Protein AF-A0A7S2NJ61-F1 (afdb_monomer)

Secondary structure (DSSP, 8-state):
-----GGGG-TTTTTSHHHHHHHHHHT---------SS-------PPPPPPEEEEE--SSTTHHHHHHHHHHTT-GGGGSSEEEEEESS--EEE-TTS-EEEPEEPSS--PPPEETTTTEE--S--

Organism: NCBI:txid327968

Nearest PDB structures (foldseek):
  4enr-assembly1_B  TM=3.946E-01  e=2.920E-01  Escherichia coli K-12
  5bv2-assembly1_Q  TM=3.966E-01  e=3.795E-01  Escherichia coli
  3p9q-assembly1_B  TM=3.941E-01  e=3.795E-01  Escherichia coli K-12
  4enq-assembly1_B  TM=3.365E-01  e=4.327E-01  Escherichia coli K-12
  3mgk-assembly1_A  TM=2.898E-01  e=2.246E-01  Clostridium acetobutylicum

Solvent-accessible surface area (backbone atoms only — not comparable to full-atom values): 8153 Å² total; per-residue (Å²): 136,87,78,83,66,72,77,60,75,36,80,89,45,57,81,38,70,67,41,52,51,49,54,35,57,70,63,47,82,83,79,82,80,84,79,91,79,83,98,72,91,78,81,79,81,72,79,76,63,82,47,76,30,69,48,80,42,55,80,58,86,62,47,51,62,51,52,26,49,29,54,61,66,50,34,76,49,55,64,38,82,40,63,50,43,31,17,60,47,78,48,80,34,62,38,95,87,72,50,70,53,61,26,44,66,43,100,52,82,86,79,62,58,68,41,74,100,81,60,39,73,61,82,64,89,130

Structure (mmCIF, N/CA/C/O backbone):
data_AF-A0A7S2NJ61-F1
#
_entry.id   AF-A0A7S2NJ61-F1
#
loop_
_atom_site.group_PDB
_atom_site.id
_atom_site.type_symbol
_atom_site.label_atom_id
_atom_site.label_alt_id
_atom_site.label_comp_id
_atom_site.label_asym_id
_atom_site.label_entity_id
_atom_site.label_seq_id
_atom_site.pdbx_PDB_ins_code
_atom_site.Cartn_x
_atom_site.Cartn_y
_atom_site.Cartn_z
_atom_site.occupancy
_atom_site.B_iso_or_equiv
_atom_site.auth_seq_id
_atom_site.auth_comp_id
_atom_site.auth_asym_id
_atom_site.auth_atom_id
_a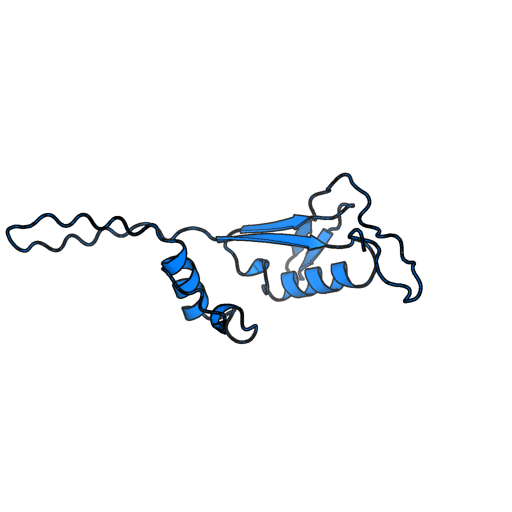tom_site.pdbx_PDB_model_num
ATOM 1 N N . SER A 1 1 ? -16.802 25.487 9.793 1.00 41.94 1 SER A N 1
ATOM 2 C CA . SER A 1 1 ? -15.665 25.223 8.891 1.00 41.94 1 SER A CA 1
ATOM 3 C C . SER A 1 1 ? -14.645 24.420 9.676 1.00 41.94 1 SER A C 1
ATOM 5 O O . SER A 1 1 ? -14.020 24.978 10.572 1.00 41.94 1 SER A O 1
ATOM 7 N N . ASN A 1 2 ? -14.574 23.105 9.450 1.00 45.41 2 ASN A N 1
ATOM 8 C CA . ASN A 1 2 ? -13.605 22.240 10.125 1.00 45.41 2 ASN A CA 1
ATOM 9 C C . ASN A 1 2 ? -12.269 22.386 9.397 1.00 45.41 2 ASN A C 1
ATOM 11 O O . ASN A 1 2 ? -12.170 22.081 8.211 1.00 45.41 2 ASN A O 1
ATOM 15 N N . LYS A 1 3 ? -11.269 22.942 10.084 1.00 51.72 3 LYS A N 1
ATOM 16 C CA . LYS A 1 3 ? -9.922 23.109 9.535 1.00 51.72 3 LYS A CA 1
ATOM 17 C C . LYS A 1 3 ? -9.242 21.743 9.541 1.00 51.72 3 LYS A C 1
ATOM 19 O O . LYS A 1 3 ? -9.036 21.194 10.617 1.00 51.72 3 LYS A O 1
ATOM 24 N N . GLN A 1 4 ? -8.897 21.218 8.368 1.00 51.94 4 GLN A N 1
ATOM 25 C CA . GLN A 1 4 ? -8.072 20.013 8.273 1.00 51.94 4 GLN A CA 1
ATOM 26 C C . GLN A 1 4 ? -6.726 20.260 8.964 1.00 51.94 4 GLN A C 1
ATOM 28 O O . GLN A 1 4 ? -6.011 21.214 8.639 1.00 51.94 4 GLN A O 1
ATOM 33 N N . LEU A 1 5 ? -6.397 19.421 9.945 1.00 55.88 5 LEU A N 1
ATOM 34 C CA . LEU A 1 5 ? -5.143 19.489 10.687 1.00 55.88 5 LEU A CA 1
ATOM 35 C C . LEU A 1 5 ? -4.102 18.603 9.996 1.00 55.88 5 LEU A C 1
ATOM 37 O O . LEU A 1 5 ? -4.014 17.398 10.216 1.00 55.88 5 LEU A O 1
ATOM 41 N N . TRP A 1 6 ? -3.282 19.233 9.158 1.00 53.31 6 TRP A N 1
ATOM 42 C CA . TRP A 1 6 ? -2.237 18.587 8.356 1.00 53.31 6 TRP A CA 1
ATOM 43 C C . TRP A 1 6 ? -1.196 17.800 9.172 1.00 53.31 6 TRP A C 1
ATOM 45 O O . TRP A 1 6 ? -0.520 16.931 8.627 1.00 53.31 6 TRP A O 1
ATOM 55 N N . SER A 1 7 ? -1.095 18.040 10.484 1.00 56.06 7 SER A N 1
ATOM 56 C CA . SER A 1 7 ? -0.200 17.312 11.392 1.00 56.06 7 SER A CA 1
ATOM 57 C C . SER A 1 7 ? -0.530 15.821 11.540 1.00 56.06 7 SER A C 1
ATOM 59 O O . SER A 1 7 ? 0.342 15.055 11.945 1.00 56.06 7 SER A O 1
ATOM 61 N N . PHE A 1 8 ? -1.747 15.382 11.197 1.00 53.38 8 PHE A N 1
ATOM 62 C CA . PHE A 1 8 ? -2.140 13.968 11.285 1.00 53.38 8 PHE A CA 1
ATOM 63 C C . PHE A 1 8 ? -1.593 13.089 10.153 1.00 53.38 8 PHE A C 1
ATOM 65 O O . PHE A 1 8 ? -1.559 11.870 10.295 1.00 53.38 8 PHE A O 1
ATOM 72 N N . TRP A 1 9 ? -1.094 13.689 9.069 1.00 52.12 9 TRP A N 1
ATOM 73 C CA . TRP A 1 9 ? -0.467 12.967 7.955 1.00 52.12 9 TRP A CA 1
ATOM 74 C C . TRP A 1 9 ? 1.046 12.766 8.134 1.00 52.12 9 TRP A C 1
ATOM 76 O O . TRP A 1 9 ? 1.724 12.286 7.228 1.00 52.12 9 TRP A O 1
ATOM 86 N N . ASN A 1 10 ? 1.596 13.108 9.303 1.00 61.22 10 ASN A N 1
ATOM 87 C CA . ASN A 1 10 ? 3.003 12.879 9.613 1.00 61.22 10 ASN A CA 1
ATOM 88 C C . ASN A 1 10 ? 3.281 11.373 9.829 1.00 61.22 10 ASN A C 1
ATOM 90 O O . ASN A 1 10 ? 2.668 10.708 10.669 1.00 61.22 10 ASN A O 1
ATOM 94 N N . THR A 1 11 ? 4.256 10.839 9.086 1.00 55.16 11 THR A N 1
ATOM 95 C CA . THR A 1 11 ? 4.667 9.423 9.085 1.00 55.16 11 THR A CA 1
ATOM 96 C C . THR A 1 11 ? 5.156 8.888 10.427 1.00 55.16 11 THR A C 1
ATOM 98 O O . THR A 1 11 ? 5.074 7.682 10.661 1.00 55.16 11 THR A O 1
ATOM 101 N N . GLU A 1 12 ? 5.624 9.750 11.325 1.00 61.91 12 GLU A N 1
ATOM 102 C CA . GLU A 1 12 ? 6.041 9.378 12.682 1.00 61.91 12 GLU A CA 1
ATOM 103 C C . GLU A 1 12 ? 4.841 9.106 13.600 1.00 61.91 12 GLU A C 1
ATOM 105 O O . GLU A 1 12 ? 4.927 8.325 14.550 1.00 61.91 12 GLU A O 1
ATOM 110 N N . VAL A 1 13 ? 3.693 9.712 13.293 1.00 60.25 13 VAL A N 1
ATOM 111 C CA . VAL A 1 13 ? 2.503 9.722 14.152 1.00 60.25 13 VAL A CA 1
ATOM 112 C C . VAL A 1 13 ? 1.382 8.853 13.586 1.00 60.25 13 VAL A C 1
ATOM 114 O O . VAL A 1 13 ? 0.543 8.381 14.350 1.00 60.25 13 VAL A O 1
ATOM 117 N N . LEU A 1 14 ? 1.387 8.548 12.283 1.00 55.88 14 LEU A N 1
ATOM 118 C CA . LEU A 1 14 ? 0.377 7.720 11.598 1.00 55.88 14 LEU A CA 1
ATOM 119 C C . LEU A 1 14 ? 0.172 6.321 12.215 1.00 55.88 14 LEU A C 1
ATOM 121 O O . LEU A 1 14 ? -0.890 5.721 12.067 1.00 55.88 14 LEU A O 1
ATOM 125 N N . GLY A 1 15 ? 1.163 5.797 12.940 1.00 60.25 15 GLY A N 1
ATOM 126 C CA . GLY A 1 15 ? 1.051 4.523 13.658 1.00 60.25 15 GLY A CA 1
ATOM 127 C C . GLY A 1 15 ? 0.461 4.614 15.069 1.00 60.25 15 GLY A C 1
ATOM 128 O O . GLY A 1 15 ? 0.164 3.574 15.654 1.00 60.25 15 GLY A O 1
ATOM 129 N N . GLN A 1 16 ? 0.320 5.814 15.636 1.00 70.25 16 GLN A N 1
ATOM 130 C CA . GLN A 1 16 ? -0.117 5.997 17.019 1.00 70.25 16 GLN A CA 1
ATOM 131 C C . GLN A 1 16 ? -1.640 5.885 17.151 1.00 70.25 16 GLN A C 1
ATOM 133 O O . GLN A 1 16 ? -2.402 6.272 16.261 1.00 70.25 16 GLN A O 1
ATOM 138 N N . SER A 1 17 ? -2.092 5.391 18.305 1.00 67.44 17 SER A N 1
ATOM 139 C CA . SER A 1 17 ? -3.517 5.302 18.651 1.00 67.44 17 SER A CA 1
ATOM 140 C C . SER A 1 17 ? -4.217 6.662 18.584 1.00 67.44 17 SER A C 1
ATOM 142 O O . SER A 1 17 ? -5.358 6.728 18.135 1.00 67.44 17 SER A O 1
ATOM 144 N N . ALA A 1 18 ? -3.519 7.743 18.944 1.00 66.06 18 ALA A N 1
ATOM 145 C CA . ALA A 1 18 ? -4.032 9.110 18.881 1.00 66.06 18 ALA A CA 1
ATOM 146 C C . ALA A 1 18 ? -4.411 9.544 17.453 1.00 66.06 18 ALA A C 1
ATOM 148 O O . ALA A 1 18 ? -5.471 10.126 17.247 1.00 66.06 18 ALA A O 1
ATOM 149 N N . THR A 1 19 ? -3.598 9.204 16.449 1.00 65.94 19 THR A N 1
ATOM 150 C CA . THR A 1 19 ? -3.877 9.550 15.044 1.00 65.94 19 THR A CA 1
ATOM 151 C C . THR A 1 19 ? -5.077 8.781 14.511 1.00 65.94 19 THR A C 1
ATOM 153 O O . THR A 1 19 ? -5.936 9.350 13.843 1.00 65.94 19 THR A O 1
ATOM 156 N N . ARG A 1 20 ? -5.202 7.499 14.879 1.00 67.00 20 ARG A N 1
ATOM 157 C CA . ARG A 1 20 ? -6.398 6.703 14.565 1.00 67.00 20 ARG A CA 1
ATOM 158 C C . ARG A 1 20 ? -7.653 7.299 15.198 1.00 67.00 20 ARG A C 1
ATOM 160 O O . ARG A 1 20 ? -8.661 7.429 14.515 1.00 67.00 20 ARG A O 1
ATOM 167 N N . GLN A 1 21 ? -7.581 7.695 16.469 1.00 68.19 21 GLN A N 1
ATOM 168 C CA . GLN A 1 21 ? -8.700 8.330 17.169 1.00 68.19 21 GLN A CA 1
ATOM 169 C C . GLN A 1 21 ? -9.096 9.666 16.533 1.00 68.19 21 GLN A C 1
ATOM 171 O O . GLN A 1 21 ? -10.284 9.930 16.384 1.00 68.19 21 GLN A O 1
ATOM 176 N N . ALA A 1 22 ? -8.130 10.485 16.111 1.00 67.44 22 ALA A N 1
ATOM 177 C CA . ALA A 1 22 ? -8.404 11.753 15.441 1.00 67.44 22 ALA A CA 1
ATOM 178 C C . ALA A 1 22 ? -9.097 11.558 14.083 1.00 67.44 22 ALA A C 1
ATOM 180 O O . ALA A 1 22 ? -10.133 12.171 13.842 1.00 67.44 22 ALA A O 1
ATOM 181 N N . MET A 1 23 ? -8.597 10.646 13.238 1.00 66.94 23 MET A N 1
ATOM 182 C CA . MET A 1 23 ? -9.254 10.302 11.968 1.00 66.94 23 MET A CA 1
ATOM 183 C C . MET A 1 23 ? -10.673 9.760 12.190 1.00 66.94 23 MET A C 1
ATOM 185 O O . MET A 1 23 ? -11.598 10.115 11.464 1.00 66.94 23 MET A O 1
ATOM 189 N N . GLN A 1 24 ? -10.868 8.931 13.221 1.00 68.38 24 GLN A N 1
ATOM 190 C CA . GLN A 1 24 ? -12.192 8.431 13.597 1.00 68.38 24 GLN A CA 1
ATOM 191 C C . GLN A 1 24 ? -13.128 9.546 14.064 1.00 68.38 24 GLN A C 1
ATOM 193 O O . GLN A 1 24 ? -14.322 9.471 13.792 1.00 68.38 24 GLN A O 1
ATOM 198 N N . LEU A 1 25 ? -12.615 10.554 14.772 1.00 66.94 25 LEU A N 1
ATOM 199 C CA . LEU A 1 25 ? -13.405 11.688 15.243 1.00 66.94 25 LEU A CA 1
ATOM 200 C C . LEU A 1 25 ? -13.821 12.606 14.086 1.00 66.94 25 LEU A C 1
ATOM 202 O O . LEU A 1 25 ? -14.952 13.076 14.069 1.00 66.94 25 LEU A O 1
ATOM 206 N N . GLU A 1 26 ? -12.950 12.817 13.095 1.00 66.75 26 GLU A N 1
ATOM 207 C CA . GLU A 1 26 ? -13.297 13.575 11.883 1.00 66.75 26 GLU A CA 1
ATOM 208 C C . GLU A 1 26 ? -14.318 12.842 11.004 1.00 66.75 26 GLU A C 1
ATOM 210 O O . GLU A 1 26 ? -15.196 13.472 10.418 1.00 66.75 26 GLU A O 1
ATOM 215 N N . ALA A 1 27 ? -14.230 11.512 10.932 1.00 63.09 27 ALA A N 1
ATOM 216 C CA . ALA A 1 27 ? -15.157 10.682 10.169 1.00 63.09 27 ALA A CA 1
ATOM 217 C C . ALA A 1 27 ? -16.524 10.486 10.858 1.00 63.09 27 ALA A C 1
ATOM 219 O O . ALA A 1 27 ? -17.452 9.959 10.242 1.00 63.09 27 ALA A O 1
ATOM 220 N N . GLN A 1 28 ? -16.677 10.880 12.128 1.00 63.91 28 GLN A N 1
ATOM 221 C CA . GLN A 1 28 ? -17.958 10.801 12.828 1.00 63.91 28 GLN A CA 1
ATOM 222 C C . GLN A 1 28 ? -18.887 11.942 12.403 1.00 63.91 28 GLN A C 1
ATOM 224 O O . GLN A 1 28 ? -18.635 13.117 12.665 1.00 63.91 28 GLN A O 1
ATOM 229 N N . THR A 1 29 ? -20.036 11.591 11.824 1.00 54.94 29 THR A N 1
ATOM 230 C CA . THR A 1 29 ? -21.165 12.516 11.686 1.00 54.94 29 THR 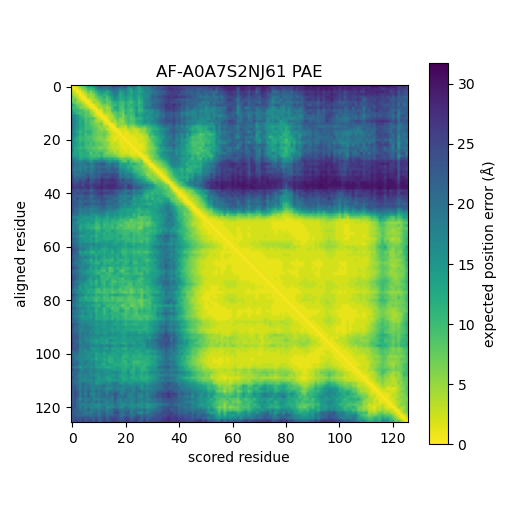A CA 1
ATOM 231 C C . THR A 1 29 ? -21.740 12.782 13.076 1.00 54.94 29 THR A C 1
ATOM 233 O O . THR A 1 29 ? -22.459 11.951 13.636 1.00 54.94 29 THR A O 1
ATOM 236 N N . ILE A 1 30 ? -21.406 13.928 13.670 1.00 57.12 30 ILE A N 1
ATOM 237 C CA . ILE A 1 30 ? -21.937 14.322 14.978 1.00 57.12 30 ILE A CA 1
ATOM 238 C C . ILE A 1 30 ? -23.451 14.551 14.837 1.00 57.12 30 ILE A C 1
ATOM 240 O O . ILE A 1 30 ? -23.886 15.581 14.328 1.00 57.12 30 ILE A O 1
ATOM 244 N N . THR A 1 31 ? -24.270 13.602 15.298 1.00 51.91 31 THR A N 1
ATOM 245 C CA . THR A 1 31 ? -25.718 13.814 15.456 1.00 51.91 31 THR A CA 1
ATOM 246 C C . THR A 1 31 ? -25.970 14.336 16.867 1.00 51.91 31 THR A C 1
ATOM 248 O O . THR A 1 31 ? -26.278 13.576 17.785 1.00 51.91 31 THR A O 1
ATOM 251 N N . THR A 1 32 ? -25.790 15.642 17.067 1.00 53.47 32 THR A N 1
ATOM 252 C CA . THR A 1 32 ? -26.141 16.300 18.332 1.00 53.47 32 THR A CA 1
ATOM 253 C C . THR A 1 32 ? -27.657 16.459 18.395 1.00 53.47 32 THR A C 1
ATOM 255 O O . THR A 1 32 ? -28.208 17.377 17.795 1.00 53.47 32 THR A O 1
ATOM 258 N N . THR A 1 33 ? -28.346 15.571 19.113 1.00 53.06 33 THR A N 1
ATOM 259 C CA . THR A 1 33 ? -29.762 15.778 19.457 1.00 53.06 33 THR A CA 1
ATOM 260 C C . THR A 1 33 ? -29.827 16.430 20.835 1.00 53.06 33 THR A C 1
ATOM 262 O O . THR A 1 33 ? -29.692 15.761 21.857 1.00 53.06 33 THR A O 1
ATOM 265 N N . THR A 1 34 ? -29.970 17.754 20.875 1.00 51.19 34 THR A N 1
ATOM 266 C CA . THR A 1 34 ? -30.138 18.530 22.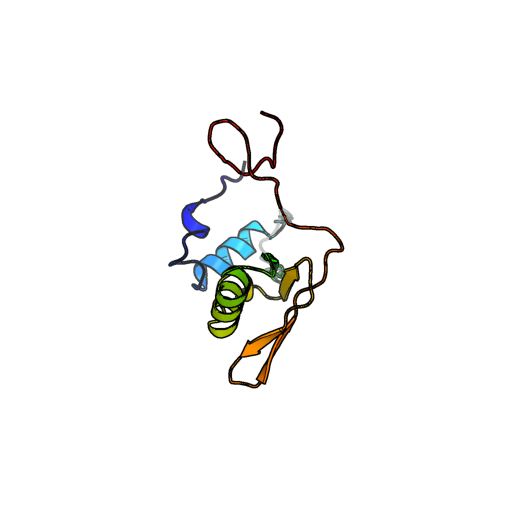111 1.00 51.19 34 THR A CA 1
ATOM 267 C C . THR A 1 34 ? -31.620 18.592 22.479 1.00 51.19 34 THR A C 1
ATOM 269 O O . THR A 1 34 ? -32.339 19.475 22.020 1.00 51.19 34 THR A O 1
ATOM 272 N N . THR A 1 35 ? -32.092 17.671 23.321 1.00 53.97 35 THR A N 1
ATOM 273 C CA . THR A 1 35 ? -33.432 17.771 23.925 1.00 53.97 35 THR A CA 1
ATOM 274 C C . THR A 1 35 ? -33.313 18.458 25.281 1.00 53.97 35 THR A C 1
ATOM 276 O O . THR A 1 35 ? -32.715 17.930 26.216 1.00 53.97 35 THR A O 1
ATOM 279 N N . THR A 1 36 ? -33.836 19.677 25.381 1.00 60.44 36 THR A N 1
ATOM 280 C CA . THR A 1 36 ? -33.825 20.480 26.607 1.00 60.44 36 THR A CA 1
ATOM 281 C C . THR A 1 36 ? -34.990 20.050 27.500 1.00 60.44 36 THR A C 1
ATOM 283 O O . THR A 1 36 ? -36.137 20.225 27.099 1.00 60.44 36 THR A O 1
ATOM 286 N N . THR A 1 37 ? -34.693 19.475 28.675 1.00 65.06 37 THR A N 1
ATOM 287 C CA . THR A 1 37 ? -35.375 19.596 29.995 1.00 65.06 37 THR A CA 1
ATOM 288 C C . THR A 1 37 ? -35.183 18.301 30.813 1.00 65.06 37 THR A C 1
ATOM 290 O O . THR A 1 37 ? -35.542 17.223 30.357 1.00 65.06 37 THR A O 1
ATOM 293 N N . ALA A 1 38 ? -34.634 18.453 32.029 1.00 64.69 38 ALA A N 1
ATOM 294 C CA . ALA A 1 38 ? -34.252 17.444 33.037 1.00 64.69 38 ALA A CA 1
ATOM 295 C C . ALA A 1 38 ? -33.077 16.496 32.677 1.00 64.69 38 ALA A C 1
ATOM 297 O O . ALA A 1 38 ? -33.117 15.690 31.754 1.00 64.69 38 ALA A O 1
ATOM 298 N N . THR A 1 39 ? -31.996 16.623 33.452 1.00 56.09 39 THR A N 1
ATOM 299 C CA . THR A 1 39 ? -30.652 16.080 33.212 1.00 56.09 39 THR A CA 1
ATOM 300 C C . THR A 1 39 ? -30.598 14.551 33.281 1.00 56.09 39 THR A C 1
ATOM 302 O O . THR A 1 39 ? -30.509 13.968 34.357 1.00 56.09 39 THR A O 1
ATOM 305 N N . THR A 1 40 ? -30.593 13.879 32.132 1.00 55.59 40 THR A N 1
ATOM 306 C CA . THR A 1 40 ? -30.148 12.482 32.003 1.00 55.59 40 THR A CA 1
ATOM 307 C C . THR A 1 40 ? -29.217 12.394 30.795 1.00 55.59 40 THR A C 1
ATOM 309 O O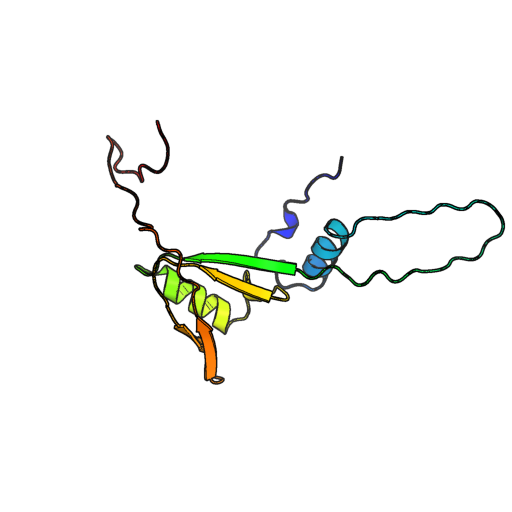 . THR A 1 40 ? -29.656 12.537 29.658 1.00 55.59 40 THR A O 1
ATOM 312 N N . VAL A 1 41 ? -27.911 12.214 31.025 1.00 58.50 41 VAL A N 1
ATOM 313 C CA . VAL A 1 41 ? -26.907 12.140 29.948 1.00 58.50 41 VAL A CA 1
ATOM 314 C C . VAL A 1 41 ? -26.874 10.715 29.406 1.00 58.50 41 VAL A C 1
ATOM 316 O O . VAL A 1 41 ? -26.235 9.832 29.974 1.00 58.50 41 VAL A O 1
ATOM 319 N N . THR A 1 42 ? -27.581 10.471 28.307 1.00 55.53 42 THR A N 1
ATOM 320 C CA . THR A 1 42 ? -27.500 9.200 27.580 1.00 55.53 42 THR A CA 1
ATOM 321 C C . THR A 1 42 ? -26.313 9.252 26.622 1.00 55.53 42 THR A C 1
ATOM 323 O O . THR A 1 42 ? -26.351 9.915 25.589 1.00 55.53 42 THR A O 1
ATOM 326 N N . VAL A 1 43 ? -25.224 8.560 26.968 1.00 64.31 43 VAL A N 1
ATOM 327 C CA . VAL A 1 43 ? -24.065 8.413 26.076 1.00 64.31 43 VAL A CA 1
ATOM 328 C C . VAL A 1 43 ? -24.397 7.356 25.027 1.00 64.31 43 VAL A C 1
ATOM 330 O O . VAL A 1 43 ? -24.251 6.157 25.267 1.00 64.31 43 VAL A O 1
ATOM 333 N N . VAL A 1 44 ? -24.846 7.789 23.850 1.00 68.88 44 VAL A N 1
ATOM 334 C CA . VAL A 1 44 ? -24.981 6.898 22.694 1.00 68.88 44 VAL A CA 1
ATOM 335 C C . VAL A 1 44 ? -23.577 6.625 22.156 1.00 68.88 44 VAL A C 1
ATOM 337 O O . VAL A 1 44 ? -22.952 7.491 21.547 1.00 68.88 44 VAL A O 1
ATOM 340 N N . ARG A 1 45 ? -23.044 5.423 22.403 1.00 62.69 45 ARG A N 1
ATOM 341 C CA . ARG A 1 45 ? -21.794 4.976 21.773 1.00 62.69 45 ARG A CA 1
ATOM 342 C C . ARG A 1 45 ? -22.080 4.634 20.318 1.00 62.69 45 ARG A C 1
ATOM 344 O O . ARG A 1 45 ? -22.487 3.518 20.003 1.00 62.69 45 ARG A O 1
ATOM 351 N N . VAL A 1 46 ? -21.874 5.602 19.436 1.00 66.25 46 VAL A N 1
ATOM 352 C CA . VAL A 1 46 ? -21.842 5.345 17.997 1.00 66.25 46 VAL A CA 1
ATOM 353 C C . VAL A 1 46 ? -20.617 4.473 17.719 1.00 66.25 46 VAL A C 1
ATOM 355 O O . VAL A 1 46 ? -19.521 4.761 18.206 1.00 66.25 46 VAL A O 1
ATOM 358 N N . LYS A 1 47 ? -20.800 3.368 16.988 1.00 68.44 47 LYS A N 1
ATOM 359 C CA . LYS A 1 47 ? -19.681 2.534 16.537 1.00 68.44 47 LYS A CA 1
ATOM 360 C C . LYS A 1 47 ? -18.712 3.433 15.765 1.00 68.44 47 LYS A C 1
ATOM 362 O O . LYS A 1 47 ? -19.147 4.157 14.873 1.00 68.44 47 LYS A O 1
ATOM 367 N N . ALA A 1 48 ? -17.427 3.399 16.124 1.00 69.56 48 ALA A N 1
ATOM 368 C CA . ALA A 1 48 ? -16.421 4.166 15.401 1.00 69.56 48 ALA A CA 1
ATOM 369 C C . ALA A 1 48 ? -16.477 3.799 13.903 1.00 69.56 48 ALA A C 1
ATOM 371 O O . ALA A 1 48 ? -16.645 2.614 13.586 1.00 69.56 48 ALA A O 1
ATOM 372 N N . PRO A 1 49 ? -16.377 4.784 12.994 1.00 73.69 49 PRO A N 1
ATOM 373 C CA . PRO A 1 49 ? -16.376 4.509 11.564 1.00 73.69 49 PRO A CA 1
ATOM 374 C C . PRO A 1 49 ? -15.167 3.635 11.210 1.00 73.69 49 PRO A C 1
ATOM 376 O O . PRO A 1 49 ? -14.084 3.812 11.774 1.00 73.69 49 PRO A O 1
ATOM 379 N N . SER A 1 50 ? -15.362 2.678 10.300 1.00 83.19 50 SER A N 1
ATOM 380 C CA . SER A 1 50 ? -14.268 1.871 9.755 1.00 83.19 50 SER A CA 1
ATOM 381 C C . SER A 1 50 ? -13.487 2.678 8.728 1.00 83.19 50 SER A C 1
ATOM 383 O O . SER A 1 50 ? -14.089 3.362 7.897 1.00 83.19 50 SER A O 1
ATOM 385 N N . LEU A 1 51 ? -12.163 2.564 8.744 1.00 84.94 51 LEU A N 1
ATOM 386 C CA . LEU A 1 51 ? -11.303 3.201 7.757 1.00 84.94 51 LEU A CA 1
ATOM 387 C C . LEU A 1 51 ? -10.905 2.191 6.679 1.00 84.94 51 LEU A C 1
ATOM 389 O O . LEU A 1 51 ? -10.225 1.207 6.971 1.00 84.94 51 LEU A O 1
ATOM 393 N N . TYR A 1 52 ? -11.299 2.472 5.440 1.00 90.81 52 TYR A N 1
ATOM 394 C CA . TYR A 1 52 ? -10.859 1.745 4.253 1.00 90.81 52 TYR A CA 1
ATOM 395 C C . TYR A 1 52 ? -9.821 2.580 3.500 1.00 90.81 52 TYR A C 1
ATOM 397 O O . TYR A 1 52 ? -10.046 3.763 3.232 1.00 90.81 52 TYR A O 1
ATOM 405 N N . CYS A 1 53 ? -8.691 1.969 3.157 1.00 94.06 53 CYS A N 1
ATOM 406 C CA . CYS A 1 53 ? -7.582 2.637 2.481 1.00 94.06 53 CYS A CA 1
ATOM 407 C C . CYS A 1 53 ? -7.206 1.924 1.190 1.00 94.06 53 CYS A C 1
ATOM 409 O O . CYS A 1 53 ? -7.327 0.712 1.075 1.00 94.06 53 CYS A O 1
ATOM 411 N N . TRP A 1 54 ? -6.706 2.661 0.208 1.00 97.06 54 TRP A N 1
ATOM 412 C CA . TRP A 1 54 ? -6.269 2.051 -1.039 1.00 97.06 54 TRP A CA 1
ATOM 413 C C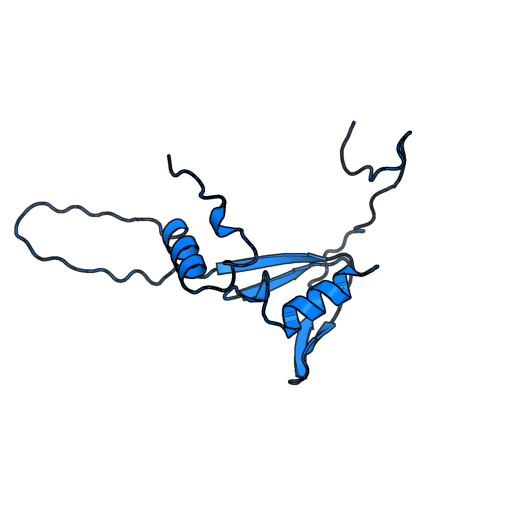 . TRP A 1 54 ? -5.058 2.772 -1.615 1.00 97.06 54 TRP A C 1
ATOM 415 O O . TRP A 1 54 ? -4.812 3.939 -1.306 1.00 97.06 54 TRP A O 1
ATOM 425 N N . SER A 1 55 ? -4.293 2.072 -2.446 1.00 96.56 55 SER A N 1
ATOM 426 C CA . SER A 1 55 ? -3.227 2.667 -3.250 1.00 96.56 55 SER A CA 1
ATOM 427 C C . SER A 1 55 ? -3.249 2.126 -4.674 1.00 96.56 55 SER A C 1
ATOM 429 O O . SER A 1 55 ? -3.659 0.992 -4.916 1.00 96.56 55 SER A O 1
ATOM 431 N N . LEU A 1 56 ? -2.794 2.945 -5.620 1.00 96.19 56 LEU A N 1
ATOM 432 C CA . LEU A 1 56 ? -2.411 2.501 -6.956 1.00 96.19 56 LEU A CA 1
ATOM 433 C C . LEU A 1 56 ? -0.899 2.266 -6.959 1.00 96.19 56 LEU A C 1
ATOM 435 O O . LEU A 1 56 ? -0.153 3.075 -6.411 1.00 96.19 56 LEU A O 1
ATOM 439 N N . MET A 1 57 ? -0.465 1.162 -7.551 1.00 96.50 57 MET A N 1
ATOM 440 C CA . MET A 1 57 ? 0.925 0.727 -7.589 1.00 96.50 57 MET A CA 1
ATOM 441 C C . MET A 1 57 ? 1.319 0.408 -9.026 1.00 96.50 57 MET A C 1
ATOM 443 O O . MET A 1 57 ? 0.646 -0.373 -9.706 1.00 96.50 57 MET A O 1
ATOM 447 N N . LEU A 1 58 ? 2.444 0.951 -9.477 1.00 95.12 58 LEU A N 1
ATOM 448 C CA . LEU A 1 58 ? 3.056 0.540 -10.730 1.00 95.12 58 LEU A CA 1
ATOM 449 C C . LEU A 1 58 ? 3.580 -0.898 -10.596 1.00 95.12 58 LEU A C 1
ATOM 451 O O . LEU A 1 58 ? 4.336 -1.201 -9.666 1.00 95.12 58 LEU A O 1
ATOM 455 N N . PRO A 1 59 ? 3.212 -1.804 -11.518 1.00 94.38 59 PRO A N 1
ATOM 456 C CA . PRO A 1 59 ? 3.680 -3.181 -11.440 1.00 94.38 59 PRO A CA 1
ATOM 457 C C . PRO A 1 59 ? 5.155 -3.336 -11.825 1.00 94.38 59 PRO A C 1
ATOM 459 O O . PRO A 1 59 ? 5.757 -4.380 -11.579 1.00 94.38 59 PRO A O 1
ATOM 462 N N . TRP A 1 60 ? 5.753 -2.298 -12.412 1.00 92.06 60 TRP A N 1
ATOM 463 C CA . TRP A 1 60 ? 7.174 -2.224 -12.734 1.00 92.06 60 TRP A CA 1
ATOM 464 C C . TRP A 1 60 ? 7.934 -1.318 -11.762 1.00 92.06 60 TRP A C 1
ATOM 466 O O . TRP A 1 60 ? 7.371 -0.604 -10.934 1.00 92.06 60 TRP A O 1
ATOM 476 N N . GLY A 1 61 ? 9.261 -1.343 -11.869 1.00 90.44 61 GLY A N 1
ATOM 477 C CA . GLY A 1 61 ? 10.121 -0.539 -11.010 1.00 90.44 61 GLY A CA 1
ATOM 478 C C . GLY A 1 61 ? 10.110 -1.018 -9.556 1.00 90.44 61 GLY A C 1
ATOM 479 O O . GLY A 1 61 ? 9.995 -2.213 -9.274 1.00 90.44 61 GLY A O 1
ATOM 480 N N . TYR A 1 62 ? 10.296 -0.086 -8.622 1.00 93.69 62 TYR A N 1
ATOM 481 C CA . TYR A 1 62 ? 10.510 -0.399 -7.206 1.00 93.69 62 TYR A CA 1
ATOM 482 C C . TYR A 1 62 ? 9.227 -0.387 -6.363 1.00 93.69 62 TYR A C 1
ATOM 484 O O . TYR A 1 62 ? 9.268 -0.831 -5.213 1.00 93.69 62 TYR A O 1
ATOM 492 N N . GLU A 1 63 ? 8.106 0.104 -6.900 1.00 95.19 63 GLU A N 1
ATOM 493 C CA . GLU A 1 63 ? 6.878 0.307 -6.123 1.00 95.19 63 GLU A CA 1
ATOM 494 C C . GLU A 1 63 ? 6.341 -1.000 -5.536 1.00 95.19 63 GLU A C 1
ATOM 496 O O . GLU A 1 63 ? 6.032 -1.033 -4.349 1.00 95.19 63 GLU A O 1
ATOM 501 N N . HIS A 1 64 ? 6.341 -2.104 -6.292 1.00 94.12 64 HIS A N 1
ATOM 502 C CA . HIS A 1 64 ? 5.901 -3.403 -5.765 1.00 94.12 64 HIS A CA 1
ATOM 503 C C . HIS A 1 64 ? 6.695 -3.862 -4.536 1.00 94.12 64 HIS A C 1
ATOM 505 O O . HIS A 1 64 ? 6.107 -4.322 -3.558 1.00 94.12 64 HIS A O 1
ATOM 511 N N . LYS A 1 65 ? 8.021 -3.671 -4.527 1.00 94.38 65 LYS A N 1
ATOM 512 C CA . LYS A 1 65 ? 8.866 -3.996 -3.363 1.00 94.38 65 LYS A CA 1
ATOM 513 C C . LYS A 1 65 ? 8.582 -3.066 -2.191 1.00 94.38 65 LYS A C 1
ATOM 515 O O . LYS A 1 65 ? 8.625 -3.490 -1.038 1.00 94.38 65 LYS A O 1
ATOM 520 N N . LEU A 1 66 ? 8.300 -1.795 -2.475 1.00 96.00 66 LEU A N 1
ATOM 521 C CA . LEU A 1 66 ? 7.950 -0.816 -1.454 1.00 96.00 66 LEU A CA 1
ATOM 522 C C . LEU A 1 66 ? 6.604 -1.153 -0.801 1.00 96.00 66 LEU A C 1
ATOM 524 O O . LEU A 1 66 ? 6.512 -1.143 0.426 1.00 96.00 66 LEU A O 1
ATOM 528 N N . VAL A 1 67 ? 5.581 -1.482 -1.588 1.00 96.62 67 VAL A N 1
ATOM 529 C CA . VAL A 1 67 ? 4.263 -1.878 -1.074 1.00 96.62 67 VAL A CA 1
ATOM 530 C C . VAL A 1 67 ? 4.357 -3.206 -0.324 1.00 96.62 67 VAL A C 1
ATOM 532 O O . VAL A 1 67 ? 3.818 -3.316 0.776 1.00 96.62 67 VAL A O 1
ATOM 535 N N . GLU A 1 68 ? 5.129 -4.176 -0.822 1.00 96.12 68 GLU A N 1
ATOM 536 C CA . GLU A 1 68 ? 5.408 -5.417 -0.092 1.00 96.12 68 GLU A CA 1
ATOM 537 C C . GLU A 1 68 ? 6.076 -5.137 1.266 1.00 96.12 68 GLU A C 1
ATOM 539 O O . GLU A 1 68 ? 5.686 -5.707 2.285 1.00 96.12 68 GLU A O 1
ATOM 544 N N . LEU A 1 69 ? 7.042 -4.215 1.326 1.00 95.62 69 LEU A N 1
ATOM 545 C CA . LEU A 1 69 ? 7.673 -3.804 2.582 1.00 95.62 69 LEU A CA 1
ATOM 546 C C . LEU A 1 69 ? 6.675 -3.135 3.541 1.00 95.62 69 LEU A C 1
ATOM 548 O O . LEU A 1 69 ? 6.706 -3.399 4.747 1.00 95.62 69 LEU A O 1
ATOM 552 N N . GLN A 1 70 ? 5.789 -2.279 3.025 1.00 95.69 70 GLN A N 1
ATOM 553 C CA . GLN A 1 70 ? 4.720 -1.656 3.812 1.00 95.69 70 GLN A CA 1
ATOM 554 C C . GLN A 1 70 ? 3.755 -2.711 4.367 1.00 95.69 70 GLN A C 1
ATOM 556 O O . GLN A 1 70 ? 3.403 -2.637 5.547 1.00 95.69 70 GLN A O 1
ATOM 561 N N . TYR A 1 71 ? 3.399 -3.721 3.565 1.00 95.81 71 TYR A N 1
ATOM 562 C CA . TYR A 1 71 ? 2.569 -4.851 3.983 1.00 95.81 71 TYR A CA 1
ATOM 563 C C . TYR A 1 71 ? 3.267 -5.674 5.070 1.00 95.81 71 TYR A C 1
ATOM 565 O O . TYR A 1 71 ? 2.706 -5.884 6.148 1.00 95.81 71 TYR A O 1
ATOM 573 N N . LYS A 1 72 ? 4.542 -6.033 4.863 1.00 95.12 72 LYS A N 1
ATOM 574 C CA . LYS A 1 72 ? 5.374 -6.753 5.844 1.00 95.12 72 LYS A CA 1
ATOM 575 C C . LYS A 1 72 ? 5.411 -6.066 7.198 1.00 95.12 72 LYS A C 1
ATOM 577 O O . LYS A 1 72 ? 5.239 -6.727 8.223 1.00 95.12 72 LYS A O 1
ATOM 582 N N . ARG A 1 73 ? 5.568 -4.742 7.202 1.00 91.75 73 ARG A N 1
ATOM 583 C CA . ARG A 1 73 ? 5.680 -3.927 8.419 1.00 91.75 73 ARG A CA 1
ATOM 584 C C . ARG A 1 73 ? 4.343 -3.427 8.966 1.00 91.75 73 ARG A C 1
ATOM 586 O O . ARG A 1 73 ? 4.357 -2.713 9.970 1.00 91.75 73 ARG A O 1
ATOM 593 N N . ARG A 1 74 ? 3.217 -3.763 8.324 1.00 90.62 74 ARG A N 1
ATOM 594 C CA . ARG A 1 74 ? 1.878 -3.245 8.645 1.00 90.62 74 ARG A CA 1
ATOM 595 C C . ARG A 1 74 ? 1.886 -1.714 8.792 1.00 90.62 74 ARG A C 1
ATOM 597 O O . ARG A 1 74 ? 1.556 -1.166 9.842 1.00 90.62 74 ARG A O 1
ATOM 604 N N . LYS A 1 75 ? 2.356 -1.022 7.754 1.00 91.56 75 LYS A N 1
ATOM 605 C CA . LYS A 1 75 ? 2.450 0.448 7.674 1.00 91.56 75 LYS A CA 1
ATOM 606 C C . LYS A 1 75 ? 1.593 0.982 6.526 1.00 91.56 75 LYS A C 1
ATOM 608 O O . LYS A 1 75 ? 1.108 0.203 5.712 1.00 91.56 75 LYS A O 1
ATOM 613 N N . SER A 1 76 ? 1.472 2.310 6.430 1.00 93.12 76 SER A N 1
ATOM 614 C CA . SER A 1 76 ? 0.731 2.971 5.345 1.00 93.12 76 SER A CA 1
ATOM 615 C C . SER A 1 76 ? -0.740 2.521 5.328 1.00 93.12 76 SER A C 1
ATOM 617 O O . SER A 1 76 ? -1.333 2.369 6.397 1.00 93.12 76 SER A O 1
ATOM 619 N N . ILE A 1 77 ? -1.311 2.261 4.149 1.00 94.69 77 ILE A N 1
ATOM 620 C CA . ILE A 1 77 ? -2.691 1.793 3.962 1.00 94.69 77 ILE A CA 1
ATOM 621 C C . ILE A 1 77 ? -3.013 0.530 4.775 1.00 94.69 77 ILE A C 1
ATOM 623 O O . ILE A 1 77 ? -4.143 0.356 5.210 1.00 94.69 77 ILE A O 1
ATOM 627 N N . PHE A 1 78 ? -2.015 -0.307 5.084 1.00 94.25 78 PHE A N 1
ATOM 628 C CA . PHE A 1 78 ? -2.195 -1.540 5.859 1.00 94.25 78 PHE A CA 1
ATOM 629 C C . PHE A 1 78 ? -2.378 -1.306 7.372 1.00 94.25 78 PHE A C 1
ATOM 631 O O . PHE A 1 78 ? -2.472 -2.261 8.147 1.00 94.25 78 PHE A O 1
ATOM 638 N N . LEU A 1 79 ? -2.397 -0.045 7.823 1.00 90.62 79 LEU A N 1
ATOM 639 C CA . LEU A 1 79 ? -2.845 0.324 9.168 1.00 90.62 79 LEU A CA 1
ATOM 640 C C . LEU A 1 79 ? -4.368 0.465 9.26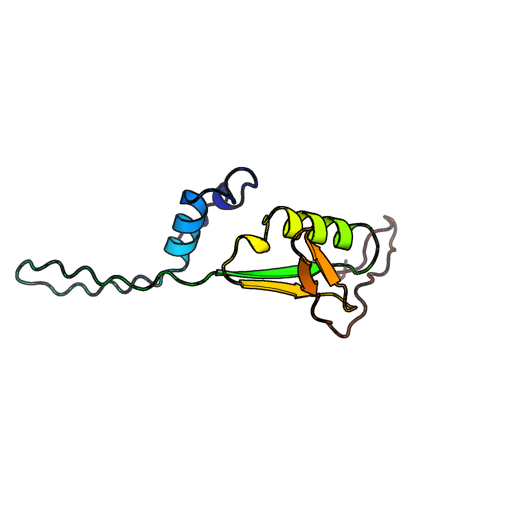3 1.00 90.62 79 LEU A C 1
ATOM 642 O O . LEU A 1 79 ? -4.879 0.418 10.386 1.00 90.62 79 LEU A O 1
ATOM 646 N N . CYS A 1 80 ? -5.056 0.644 8.137 1.00 88.06 80 CYS A N 1
ATOM 647 C CA . CYS A 1 80 ? -6.506 0.778 8.074 1.00 88.06 80 CYS A CA 1
ATOM 648 C C . CYS A 1 80 ? -7.196 -0.563 8.373 1.00 88.06 80 CYS A C 1
ATOM 650 O O . CYS A 1 80 ? -6.533 -1.601 8.465 1.00 88.06 80 CYS A O 1
ATOM 652 N N . ASP A 1 81 ? -8.508 -0.536 8.603 1.00 90.38 81 ASP A N 1
ATOM 653 C CA . ASP A 1 81 ? -9.266 -1.741 8.964 1.00 90.38 81 ASP A CA 1
ATOM 654 C C . ASP A 1 81 ? -9.352 -2.709 7.779 1.00 90.38 81 ASP A C 1
ATOM 656 O O . ASP A 1 81 ? -9.272 -3.924 7.951 1.00 90.38 81 ASP A O 1
ATOM 660 N N . GLU A 1 82 ? -9.437 -2.147 6.576 1.00 92.19 82 GLU A N 1
ATOM 661 C CA . GLU A 1 82 ? -9.380 -2.857 5.308 1.00 92.19 82 GLU A CA 1
ATOM 662 C C . GLU A 1 82 ? -8.556 -2.042 4.307 1.00 92.19 82 GLU A C 1
ATOM 664 O O . GLU A 1 82 ? -8.536 -0.804 4.356 1.00 92.19 82 GLU A O 1
ATOM 669 N N . ALA A 1 83 ? -7.832 -2.737 3.429 1.00 95.62 83 ALA A N 1
ATOM 670 C CA . ALA A 1 83 ? -7.015 -2.082 2.427 1.00 95.62 83 ALA A CA 1
ATOM 671 C C . ALA A 1 83 ? -6.874 -2.882 1.137 1.00 95.62 83 ALA A C 1
ATOM 673 O O . ALA A 1 83 ? -6.701 -4.098 1.176 1.00 95.62 83 ALA A O 1
ATOM 674 N N . ASP A 1 84 ? -6.847 -2.161 0.017 1.00 97.56 84 ASP A N 1
ATOM 675 C CA . ASP A 1 84 ? -6.616 -2.720 -1.311 1.00 97.56 84 ASP A CA 1
ATOM 676 C C . ASP A 1 84 ? -5.467 -2.028 -2.040 1.00 97.56 84 ASP A C 1
ATOM 678 O O . ASP A 1 84 ? -5.278 -0.813 -1.970 1.00 97.56 84 ASP A O 1
ATOM 682 N N . VAL A 1 85 ? -4.732 -2.820 -2.812 1.00 97.88 85 VAL A N 1
ATOM 683 C CA . VAL A 1 85 ? -3.745 -2.326 -3.771 1.00 97.88 85 VAL A CA 1
ATOM 684 C C . VAL A 1 85 ? -4.317 -2.536 -5.162 1.00 97.88 85 VAL A C 1
ATOM 686 O O . VAL A 1 85 ? -4.792 -3.625 -5.467 1.00 97.88 85 VAL A O 1
ATOM 689 N N . TYR A 1 86 ? -4.255 -1.520 -6.010 1.00 98.00 86 TYR A N 1
ATOM 690 C CA . TYR A 1 86 ? -4.638 -1.591 -7.416 1.00 98.00 86 TYR A CA 1
ATOM 691 C C . TYR A 1 86 ? -3.393 -1.504 -8.298 1.00 98.00 86 TYR A C 1
ATOM 693 O O . TYR A 1 86 ? -2.434 -0.812 -7.959 1.00 98.00 86 TYR A O 1
ATOM 701 N N . SER A 1 87 ? -3.389 -2.194 -9.434 1.00 97.50 87 SER A N 1
ATOM 702 C CA . SER A 1 87 ? -2.292 -2.147 -10.410 1.00 97.50 87 SER A CA 1
ATOM 703 C C . SER A 1 87 ? -2.781 -2.574 -11.794 1.00 97.50 87 SER A C 1
ATOM 705 O O . SER A 1 87 ? -3.885 -3.094 -11.911 1.00 97.50 87 SER A O 1
ATOM 707 N N . SER A 1 88 ? -1.991 -2.391 -12.854 1.00 96.62 88 SER A N 1
ATOM 708 C CA . SER A 1 88 ? -2.348 -2.912 -14.185 1.00 96.62 88 SER A CA 1
ATOM 709 C C . SER A 1 88 ? -2.101 -4.413 -14.351 1.00 96.62 88 SER A C 1
ATOM 711 O O . SER A 1 88 ? -2.521 -5.002 -15.346 1.00 96.62 88 SER A O 1
ATOM 713 N N . SER A 1 89 ? -1.468 -5.061 -13.371 1.00 95.19 89 SER A N 1
ATOM 714 C CA . SER A 1 89 ? -1.316 -6.515 -13.318 1.00 95.19 89 SER A CA 1
ATOM 715 C C . SER A 1 89 ? -1.506 -7.057 -11.901 1.00 95.19 89 SER A C 1
ATOM 717 O O . SER A 1 89 ? -1.348 -6.346 -10.908 1.00 95.19 89 SER A O 1
ATOM 719 N N . ALA A 1 90 ? -1.862 -8.338 -11.805 1.00 95.88 90 ALA A N 1
ATOM 720 C CA . ALA A 1 90 ? -1.982 -9.023 -10.528 1.00 95.88 90 ALA A CA 1
ATOM 721 C C . ALA A 1 90 ? -0.582 -9.313 -9.969 1.00 95.88 90 ALA A C 1
ATOM 723 O O . ALA A 1 90 ? 0.218 -10.012 -10.595 1.00 95.88 90 ALA A O 1
ATOM 724 N N . ILE A 1 91 ? -0.277 -8.753 -8.797 1.00 95.25 91 ILE A N 1
ATOM 725 C CA . ILE A 1 91 ? 1.001 -8.948 -8.105 1.00 95.25 91 ILE A CA 1
ATOM 726 C C . ILE A 1 91 ? 0.723 -9.359 -6.669 1.00 95.25 91 ILE A C 1
ATOM 728 O O . ILE A 1 91 ? 0.079 -8.628 -5.914 1.00 95.25 91 ILE A O 1
ATOM 732 N N . LYS A 1 92 ? 1.257 -10.520 -6.288 1.00 96.06 92 LYS A N 1
ATOM 733 C CA . LYS A 1 92 ? 1.172 -11.058 -4.933 1.00 96.06 92 LYS A CA 1
ATOM 734 C C . LYS A 1 92 ? 2.328 -10.539 -4.078 1.00 96.06 92 LYS A C 1
ATOM 736 O O . LYS A 1 92 ? 3.492 -10.722 -4.419 1.00 96.06 92 LYS A O 1
ATOM 741 N N . MET A 1 93 ? 1.998 -9.931 -2.946 1.00 94.31 93 MET A N 1
ATOM 742 C CA . MET A 1 93 ? 2.932 -9.389 -1.959 1.00 94.31 93 MET A CA 1
ATOM 743 C C . MET A 1 93 ? 2.788 -10.184 -0.663 1.00 94.31 93 MET A C 1
ATOM 745 O O . MET A 1 93 ? 1.715 -10.207 -0.059 1.00 94.31 93 MET A O 1
ATOM 749 N N . GLY A 1 94 ? 3.850 -10.884 -0.264 1.00 92.88 94 GLY A N 1
ATOM 750 C CA . GLY A 1 94 ? 3.814 -11.857 0.827 1.00 92.88 94 GLY A CA 1
ATOM 751 C C . GLY A 1 94 ? 4.416 -11.356 2.138 1.00 92.88 94 GLY A C 1
ATOM 752 O O . GLY A 1 94 ? 5.166 -10.381 2.185 1.00 92.88 94 GLY A O 1
ATOM 753 N N . ARG A 1 95 ? 4.113 -12.072 3.218 1.00 92.19 95 ARG A N 1
ATOM 754 C CA . ARG A 1 95 ? 4.743 -11.971 4.537 1.00 92.19 95 ARG A CA 1
ATOM 755 C C . ARG A 1 95 ? 5.351 -13.312 4.926 1.00 92.19 95 ARG A C 1
ATOM 757 O O . ARG A 1 95 ? 5.038 -14.348 4.348 1.00 92.19 95 ARG A O 1
ATOM 764 N N . GLU A 1 96 ? 6.245 -13.271 5.906 1.00 89.69 96 GLU A N 1
ATOM 765 C CA . GLU A 1 96 ? 6.947 -14.459 6.413 1.00 89.69 96 GLU A CA 1
ATOM 766 C C . GLU A 1 96 ? 5.997 -15.457 7.094 1.00 89.69 96 GLU A C 1
ATOM 768 O O . GLU A 1 96 ? 6.270 -16.651 7.109 1.00 89.69 96 GLU A O 1
ATOM 773 N N . ASP A 1 97 ? 4.853 -14.982 7.594 1.00 92.25 97 ASP A N 1
ATOM 774 C CA . ASP A 1 97 ? 3.785 -15.799 8.184 1.00 92.25 97 ASP A CA 1
ATOM 775 C C . ASP A 1 97 ? 2.901 -16.504 7.133 1.00 92.25 97 ASP A C 1
ATOM 777 O O . ASP A 1 97 ? 1.905 -17.137 7.481 1.00 92.25 97 ASP A O 1
ATOM 781 N N . GLY A 1 98 ? 3.248 -16.400 5.846 1.00 91.69 98 GLY A N 1
ATOM 782 C CA . GLY A 1 98 ? 2.495 -16.978 4.735 1.00 91.69 98 GLY A CA 1
ATOM 783 C C . GLY A 1 98 ? 1.281 -16.152 4.308 1.00 91.69 98 GLY A C 1
ATOM 784 O O . GLY A 1 98 ? 0.632 -16.505 3.320 1.00 91.69 98 GLY A O 1
ATOM 785 N N . SER A 1 99 ? 0.975 -15.042 4.992 1.00 93.75 99 SER A N 1
ATOM 786 C CA . SER A 1 99 ? -0.090 -14.139 4.568 1.00 93.75 99 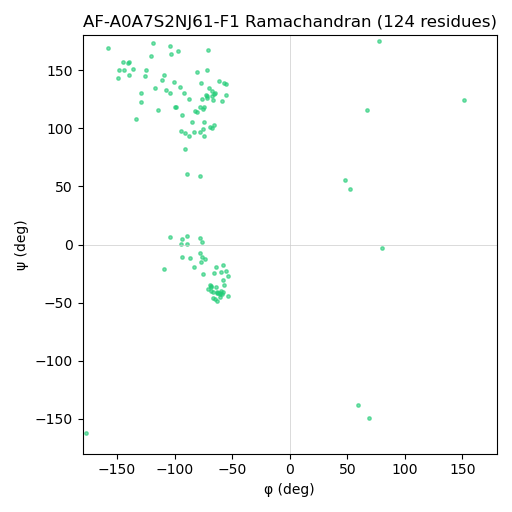SER A CA 1
ATOM 787 C C . SER A 1 99 ? 0.327 -13.363 3.319 1.00 93.75 99 SER A C 1
ATOM 789 O O . SER A 1 99 ? 1.504 -13.071 3.095 1.00 93.75 99 SER A O 1
ATOM 791 N N . SER A 1 100 ? -0.641 -13.000 2.483 1.00 95.56 100 SER A N 1
ATOM 792 C CA . SER A 1 100 ? -0.375 -12.210 1.283 1.00 95.56 100 SER A CA 1
ATOM 793 C C . SER A 1 100 ? -1.533 -11.296 0.937 1.00 95.56 100 SER A C 1
ATOM 795 O O . SER A 1 100 ? -2.688 -11.659 1.154 1.00 95.56 100 SER A O 1
ATOM 797 N N . VAL A 1 101 ? -1.211 -10.167 0.320 1.00 94.81 101 VAL A N 1
ATOM 798 C CA . VAL A 1 101 ? -2.162 -9.321 -0.401 1.00 94.81 101 VAL A CA 1
ATOM 799 C C . VAL A 1 101 ? -1.852 -9.403 -1.892 1.00 94.81 101 VAL A C 1
ATOM 801 O O . VAL A 1 101 ? -0.688 -9.489 -2.283 1.00 94.81 101 VAL A O 1
ATOM 804 N N . GLU A 1 102 ? -2.882 -9.417 -2.728 1.00 97.44 102 GLU A N 1
ATOM 805 C CA . GLU A 1 102 ? -2.742 -9.418 -4.183 1.00 97.44 102 GLU A CA 1
ATOM 806 C C . GLU A 1 102 ? -3.360 -8.146 -4.752 1.00 97.44 102 GLU A C 1
ATOM 808 O O . GLU A 1 102 ? -4.441 -7.733 -4.330 1.00 97.44 102 GLU A O 1
ATOM 813 N N . ALA A 1 103 ? -2.654 -7.502 -5.681 1.00 97.38 103 ALA A N 1
ATOM 814 C CA . ALA A 1 103 ? -3.155 -6.294 -6.316 1.00 97.38 103 ALA A CA 1
ATOM 815 C C . ALA A 1 103 ? -4.376 -6.595 -7.202 1.00 97.38 103 ALA A C 1
ATOM 817 O O . ALA A 1 103 ? -4.346 -7.492 -8.048 1.00 97.38 103 ALA A O 1
ATOM 818 N N . LYS A 1 104 ? -5.431 -5.796 -7.047 1.00 97.88 104 LYS A N 1
ATOM 819 C CA . LYS A 1 104 ? -6.612 -5.788 -7.910 1.00 97.88 104 LYS A CA 1
ATOM 820 C C . LYS A 1 104 ? -6.262 -5.156 -9.254 1.00 97.88 104 LYS A C 1
ATOM 822 O O . LYS A 1 104 ? -5.723 -4.050 -9.314 1.00 97.88 104 LYS A O 1
ATOM 827 N N . VAL A 1 105 ? -6.581 -5.857 -10.339 1.00 97.69 105 VAL A N 1
ATOM 828 C CA . VAL A 1 105 ? -6.229 -5.414 -11.692 1.00 97.69 105 VAL A CA 1
ATOM 829 C C . VAL A 1 105 ? -7.163 -4.295 -12.152 1.00 97.69 105 VAL A C 1
ATOM 831 O O . VAL A 1 105 ? -8.381 -4.455 -12.193 1.00 97.69 105 VAL A O 1
ATOM 834 N N . VAL A 1 106 ? -6.572 -3.178 -12.559 1.00 95.62 106 VAL A N 1
ATOM 835 C CA . VAL A 1 106 ? -7.203 -2.108 -13.329 1.00 95.62 106 VAL A CA 1
ATOM 836 C C . VAL A 1 106 ? -6.794 -2.304 -14.783 1.00 95.62 106 VAL A C 1
ATOM 838 O O . VAL A 1 106 ? -5.609 -2.265 -15.100 1.00 95.62 106 VAL A O 1
ATOM 841 N N . ASN A 1 107 ? -7.759 -2.527 -15.676 1.00 93.62 107 ASN A N 1
ATOM 842 C CA . ASN A 1 107 ? -7.498 -2.860 -17.082 1.00 93.62 107 ASN A CA 1
ATOM 843 C C . ASN A 1 107 ? -7.116 -1.627 -17.928 1.00 93.62 107 ASN A C 1
ATOM 845 O O . ASN A 1 107 ? -7.806 -1.271 -18.881 1.00 93.62 107 ASN A O 1
ATOM 849 N N . HIS A 1 108 ? -6.038 -0.949 -17.541 1.00 89.44 108 HIS A N 1
ATOM 850 C CA . HIS A 1 108 ? -5.468 0.196 -18.238 1.00 89.44 108 HIS A CA 1
ATOM 851 C C . HIS A 1 108 ? -3.946 0.173 -18.146 1.00 89.44 108 HIS A C 1
ATOM 853 O O . HIS A 1 108 ? -3.375 -0.292 -17.162 1.00 89.44 108 HIS A O 1
ATOM 859 N N . ASP A 1 109 ? -3.289 0.714 -19.168 1.00 88.19 109 ASP A N 1
ATOM 860 C CA . ASP A 1 109 ? -1.858 0.968 -19.103 1.00 88.19 109 ASP A CA 1
ATOM 861 C C . ASP A 1 109 ? -1.584 2.152 -18.162 1.00 88.19 109 ASP A C 1
ATOM 863 O O . ASP A 1 109 ? -2.187 3.216 -18.302 1.00 88.19 109 ASP A O 1
ATOM 867 N N . LEU A 1 110 ? -0.688 1.954 -17.193 1.00 89.38 110 LEU A N 1
ATOM 868 C CA . LEU A 1 110 ? -0.282 2.988 -16.235 1.00 89.38 110 LEU A CA 1
ATOM 869 C C . LEU A 1 110 ? 0.969 3.754 -16.699 1.00 89.38 110 LEU A C 1
ATOM 871 O O . LEU A 1 110 ? 1.487 4.588 -15.956 1.00 89.38 110 LEU A O 1
ATOM 875 N N . HIS A 1 111 ? 1.485 3.485 -17.905 1.00 87.25 111 HIS A N 1
ATOM 876 C CA . HIS A 1 111 ? 2.575 4.271 -18.469 1.00 87.25 111 HIS A CA 1
ATOM 877 C C . HIS A 1 111 ? 2.100 5.673 -18.843 1.00 87.25 111 HIS A C 1
ATOM 879 O O . HIS A 1 111 ? 1.086 5.872 -19.511 1.00 87.25 111 HIS A O 1
ATOM 885 N N . CYS A 1 112 ? 2.912 6.655 -18.470 1.00 84.31 112 CYS A N 1
ATOM 886 C CA . CYS A 1 112 ? 2.809 8.003 -18.994 1.00 84.31 112 CYS A CA 1
ATOM 887 C C . CYS A 1 112 ? 3.876 8.203 -20.072 1.00 84.31 112 CYS A C 1
ATOM 889 O O . CYS A 1 112 ? 5.014 7.751 -19.919 1.00 84.31 112 CYS A O 1
ATOM 891 N N . LYS A 1 113 ? 3.530 8.895 -21.161 1.00 83.00 113 LYS A N 1
ATOM 892 C CA . LYS A 1 113 ? 4.530 9.301 -22.153 1.00 83.00 113 LYS A CA 1
ATOM 893 C C . LYS A 1 113 ? 5.485 10.294 -21.498 1.00 83.00 113 LYS A C 1
ATOM 895 O O . LYS A 1 113 ? 5.039 11.268 -20.898 1.00 83.00 113 LYS A O 1
ATOM 900 N N . ILE A 1 114 ? 6.783 10.051 -21.637 1.00 83.44 114 ILE A N 1
ATOM 901 C CA . ILE A 1 114 ? 7.815 11.011 -21.245 1.00 83.44 114 ILE A CA 1
ATOM 902 C C . ILE A 1 114 ? 8.136 11.874 -22.464 1.00 83.44 114 ILE A C 1
ATOM 904 O O . ILE A 1 114 ? 8.354 11.341 -23.553 1.00 83.44 114 ILE A O 1
ATOM 908 N N . GLY A 1 115 ? 8.152 13.195 -22.299 1.00 84.06 115 GLY A N 1
ATOM 909 C CA . GLY A 1 115 ? 8.472 14.105 -23.395 1.00 84.06 115 GLY A CA 1
ATOM 910 C C . GLY A 1 115 ? 8.499 15.575 -22.991 1.00 84.06 115 GLY A C 1
ATOM 911 O O . GLY A 1 115 ? 8.607 15.912 -21.814 1.00 84.06 115 GLY A O 1
ATOM 912 N N . GLY A 1 116 ? 8.411 16.450 -23.993 1.00 81.88 116 GLY A N 1
ATOM 913 C CA . GLY A 1 116 ? 8.580 17.894 -23.822 1.00 81.88 116 GLY A CA 1
ATOM 914 C C . GLY A 1 116 ? 10.047 18.308 -23.686 1.00 81.88 116 GLY A C 1
ATOM 915 O O . GLY A 1 116 ? 10.944 17.471 -23.627 1.00 81.88 116 GLY A O 1
ATOM 916 N N . GLU A 1 117 ? 10.285 19.617 -23.634 1.00 84.12 117 GLU A N 1
ATOM 917 C CA . GLU A 1 117 ? 11.632 20.202 -23.511 1.00 84.12 117 GLU A CA 1
ATOM 918 C C . GLU A 1 117 ? 12.370 19.714 -22.252 1.00 84.12 117 GLU A C 1
ATOM 920 O O . GLU A 1 117 ? 13.588 19.554 -22.257 1.00 84.12 117 GLU A O 1
ATOM 925 N N . TYR A 1 118 ? 11.615 19.410 -21.194 1.00 86.19 118 TYR A N 1
ATOM 926 C CA . TYR A 1 118 ? 12.141 19.029 -19.884 1.00 86.19 118 TYR A CA 1
ATOM 927 C C . TYR A 1 118 ? 12.054 17.526 -19.582 1.00 86.19 118 TYR A C 1
ATOM 929 O O . TYR A 1 118 ? 12.354 17.124 -18.459 1.00 86.19 118 TYR A O 1
ATOM 937 N N . MET A 1 119 ? 11.651 16.690 -20.551 1.00 81.69 119 MET A N 1
ATOM 938 C CA . MET A 1 119 ? 11.549 15.228 -20.400 1.00 81.69 119 MET A CA 1
ATOM 939 C C . MET A 1 119 ? 10.729 14.792 -19.170 1.00 81.69 119 MET A C 1
ATOM 941 O O . MET A 1 119 ? 11.142 13.928 -18.394 1.00 81.69 119 MET A O 1
ATOM 945 N N . THR A 1 120 ? 9.553 15.392 -18.986 1.00 82.38 120 THR A N 1
ATOM 946 C CA . THR A 1 120 ? 8.643 15.107 -17.867 1.00 82.38 120 THR A CA 1
ATOM 947 C C . THR A 1 120 ? 7.543 14.121 -18.264 1.00 82.38 120 THR A C 1
ATOM 949 O O . THR A 1 120 ? 7.335 13.826 -19.444 1.00 82.38 120 THR A O 1
ATOM 952 N N . ALA A 1 121 ? 6.833 13.582 -17.268 1.00 83.25 121 ALA A N 1
ATOM 953 C CA . ALA A 1 121 ? 5.621 12.802 -17.498 1.00 83.25 121 ALA A CA 1
ATOM 954 C C . ALA A 1 121 ? 4.514 13.715 -18.056 1.00 83.25 121 ALA A C 1
ATOM 956 O O . ALA A 1 121 ? 4.161 14.715 -17.438 1.00 83.25 121 ALA A O 1
ATOM 957 N N . LEU A 1 122 ? 3.958 13.366 -19.214 1.00 81.12 122 LEU A N 1
ATOM 958 C CA . LEU A 1 122 ? 2.894 14.112 -19.893 1.00 81.12 122 LEU A CA 1
ATOM 959 C C . LEU A 1 122 ? 1.499 13.650 -19.432 1.00 81.12 122 LEU A C 1
ATOM 961 O O . LEU A 1 122 ? 0.710 13.126 -20.218 1.00 81.12 122 LEU A O 1
ATOM 965 N N . ASN A 1 123 ? 1.211 13.789 -18.136 1.00 70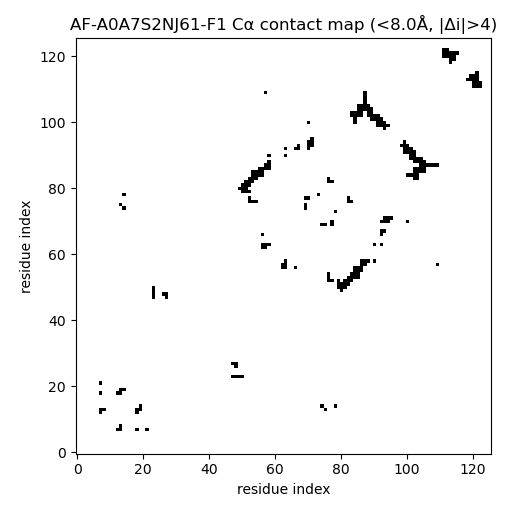.44 123 ASN A N 1
ATOM 966 C CA . ASN A 1 123 ? -0.051 13.376 -17.503 1.00 70.44 123 ASN A CA 1
ATOM 967 C C . ASN A 1 123 ? -1.095 14.504 -17.387 1.00 70.44 123 ASN A C 1
ATOM 969 O O . ASN A 1 123 ? -2.206 14.256 -16.921 1.00 70.44 123 ASN A O 1
ATOM 973 N N . THR A 1 124 ? -0.778 15.714 -17.854 1.00 59.06 124 THR A N 1
ATOM 974 C CA . THR A 1 124 ? -1.721 16.832 -18.003 1.00 59.06 124 THR A CA 1
ATOM 975 C C . THR A 1 124 ? -1.447 17.596 -19.303 1.00 59.06 124 THR A C 1
ATOM 977 O O . THR A 1 124 ? -0.316 17.567 -19.794 1.00 59.06 124 THR A O 1
ATOM 980 N N . PRO A 1 125 ? -2.441 18.312 -19.865 1.00 57.34 125 PRO A N 1
ATOM 981 C CA . PRO A 1 125 ? -2.159 19.385 -20.812 1.00 57.34 125 PRO A CA 1
ATOM 982 C C . PRO A 1 125 ? -1.235 20.409 -20.140 1.00 57.34 125 PRO A C 1
ATOM 984 O O . PRO A 1 125 ? -1.414 20.698 -18.953 1.00 57.34 125 PRO A O 1
ATOM 987 N N . ILE A 1 126 ? -0.256 20.919 -20.883 1.00 57.41 126 ILE A N 1
ATOM 988 C CA . ILE A 1 126 ? 0.491 22.128 -20.514 1.00 57.41 126 ILE A CA 1
ATOM 989 C C . ILE A 1 126 ? -0.170 23.352 -21.137 1.00 57.41 126 ILE A C 1
ATOM 991 O O . ILE A 1 126 ? -0.705 23.209 -22.263 1.00 57.41 126 ILE A O 1
#

Radius of g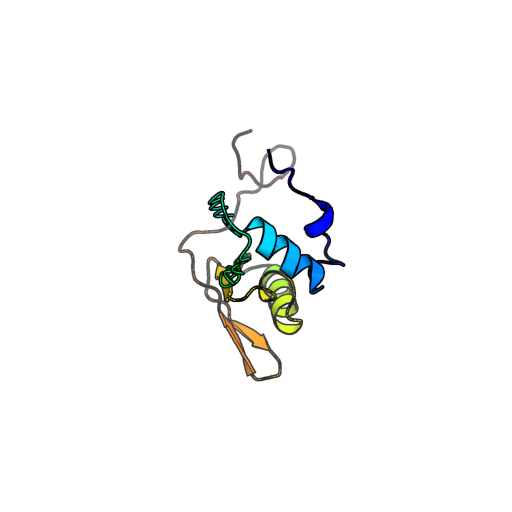yration: 20.82 Å; Cα contacts (8 Å, |Δi|>4): 136; chains: 1; bounding box: 48×42×57 Å

pLDDT: mean 78.76, std 16.79, range [41.94, 98.0]

Mean predicted aligned error: 12.62 Å

Foldseek 3Di:
DDDDDPVLPDQVPVLPPVSVVVVQVVPDPDPDDDDDDDDDDDPDPDDGDFDEEEEEAEPDDCRLVVVLVCCQVCHDRSVGPYYAYAYCDWDWRAYPVGDIHIHDHDVDDPDFDQDDPVRHGPPDDD

Sequence (126 aa):
SNKQLWSFWNTEVLGQSATRQAMQLEAQTITTTTTTTATTVTVVRVKAPSLYCWSLMLPWGYEHKLVELQYKRRKSIFLCDEADVYSSSAIKMGREDGSSVEAKVVNHDLHCKIGGEYMTALNTPI